Protein AF-A0A2V9MVB1-F1 (afdb_monomer_lite)

pLDDT: mean 84.37, std 17.38, range [35.69, 98.25]

Sequence (123 aa):
MEIWRIISGTLQEAGKMAREAKLFASSAGSAVRAFLRFRANIPPRWIKNARNSRKRIEPEIVAGLRSFRRLQKDRPRARVAIRNAQRELRRVLDRWEMAYEKENFYRGIRVLLELQRDGMSRL

Secondary structure (DSSP, 8-state):
--HHHHHHHHHHHHHHT-STHHHHHHTTT-HHHHHHH--SPPPHHHHHHHHHHHHHHHHHHHHHHHHHHHHHHH-TT-HHHHHHHHHHHHHHHHHHHHHHHHHHHHHHHHHHHHHHHHSS---

Radius of gyration: 20.63 Å; chains: 1; bounding box: 63×21×54 Å

Structure (mmCIF, N/CA/C/O backbone):
data_AF-A0A2V9MVB1-F1
#
_entry.id   AF-A0A2V9MVB1-F1
#
loop_
_atom_site.group_PDB
_atom_site.id
_atom_site.type_symbol
_atom_site.label_atom_id
_atom_site.label_alt_id
_atom_site.label_comp_id
_atom_site.label_asym_id
_atom_site.label_entity_id
_atom_site.label_seq_id
_atom_site.pdbx_PDB_ins_code
_atom_site.Cartn_x
_atom_site.Cartn_y
_atom_site.Cartn_z
_atom_site.occupancy
_atom_site.B_iso_or_equiv
_atom_site.auth_seq_id
_atom_site.auth_comp_id
_atom_site.auth_asym_id
_atom_site.auth_atom_id
_atom_site.pdbx_PDB_model_num
ATOM 1 N N . MET A 1 1 ? 40.542 6.308 -20.782 1.00 48.44 1 MET A N 1
ATOM 2 C CA . MET A 1 1 ? 39.931 4.987 -20.480 1.00 48.44 1 MET A CA 1
ATOM 3 C C . MET A 1 1 ? 39.216 4.926 -19.119 1.00 48.44 1 MET A C 1
ATOM 5 O O . MET A 1 1 ? 38.840 3.849 -18.677 1.00 48.44 1 MET A O 1
ATOM 9 N N . GLU A 1 2 ? 38.953 6.058 -18.463 1.00 50.72 2 GLU A N 1
ATOM 10 C CA . GLU A 1 2 ? 38.461 6.086 -17.073 1.00 50.72 2 GLU A CA 1
ATOM 11 C C . GLU A 1 2 ? 36.931 6.236 -16.974 1.00 50.72 2 GLU A C 1
ATOM 13 O O . GLU A 1 2 ? 36.285 5.643 -16.113 1.00 50.72 2 GLU A O 1
ATOM 18 N N . ILE A 1 3 ? 36.328 6.912 -17.958 1.00 49.97 3 ILE A N 1
ATOM 19 C CA . ILE A 1 3 ? 34.877 7.141 -18.064 1.00 49.97 3 ILE A CA 1
ATOM 20 C C . ILE A 1 3 ? 34.111 5.822 -18.247 1.00 49.97 3 ILE A C 1
ATOM 22 O O . ILE A 1 3 ? 33.107 5.584 -17.580 1.00 49.97 3 ILE A O 1
ATOM 26 N N . TRP A 1 4 ? 34.623 4.912 -19.081 1.00 35.69 4 TRP A N 1
ATOM 27 C CA . TRP A 1 4 ? 34.015 3.592 -19.283 1.00 35.69 4 TRP A CA 1
ATOM 28 C C . TRP A 1 4 ? 34.034 2.732 -18.016 1.00 35.69 4 TRP A C 1
ATOM 30 O O . TRP A 1 4 ? 33.108 1.955 -17.794 1.00 35.69 4 TRP A O 1
ATOM 40 N N . ARG A 1 5 ? 35.026 2.925 -17.137 1.00 46.91 5 ARG A N 1
ATOM 41 C CA . ARG A 1 5 ? 35.149 2.199 -15.869 1.00 46.91 5 ARG A CA 1
ATOM 42 C C . ARG A 1 5 ? 34.122 2.691 -14.838 1.00 46.91 5 ARG A C 1
ATOM 44 O O . ARG A 1 5 ? 33.466 1.868 -14.205 1.00 46.91 5 ARG A O 1
ATOM 51 N N . ILE A 1 6 ? 33.881 4.003 -14.768 1.00 51.72 6 ILE A N 1
ATOM 52 C CA . ILE A 1 6 ? 32.836 4.625 -13.925 1.00 51.72 6 ILE A CA 1
ATOM 53 C C . ILE A 1 6 ? 31.425 4.225 -14.394 1.00 51.72 6 ILE A C 1
ATOM 55 O O . ILE A 1 6 ? 30.573 3.850 -13.582 1.00 51.72 6 ILE A O 1
ATOM 59 N N . ILE A 1 7 ? 31.188 4.233 -15.710 1.00 50.62 7 ILE A N 1
ATOM 60 C CA . ILE A 1 7 ? 29.914 3.793 -16.301 1.00 50.62 7 ILE A CA 1
ATOM 61 C C . ILE A 1 7 ? 29.701 2.291 -16.052 1.00 50.62 7 ILE A C 1
ATOM 63 O O . ILE A 1 7 ? 28.619 1.869 -15.657 1.00 50.62 7 ILE A O 1
ATOM 67 N N . SER A 1 8 ? 30.736 1.462 -16.197 1.00 48.78 8 SER A N 1
ATOM 68 C CA . SER A 1 8 ? 30.620 0.023 -15.922 1.00 48.78 8 SER A CA 1
ATOM 69 C C . SER A 1 8 ? 30.408 -0.304 -14.434 1.00 48.78 8 SER A C 1
ATOM 71 O O . SER A 1 8 ? 29.646 -1.217 -14.115 1.00 48.78 8 SER A O 1
ATOM 73 N N . GLY A 1 9 ? 31.002 0.473 -13.517 1.00 46.31 9 GLY A N 1
ATOM 74 C CA . GLY A 1 9 ? 30.810 0.322 -12.071 1.00 46.31 9 GLY A CA 1
ATOM 75 C C . GLY A 1 9 ? 29.388 0.666 -11.621 1.00 46.31 9 GLY A C 1
ATOM 76 O O . GLY A 1 9 ? 28.768 -0.097 -10.882 1.00 46.31 9 GLY A O 1
AT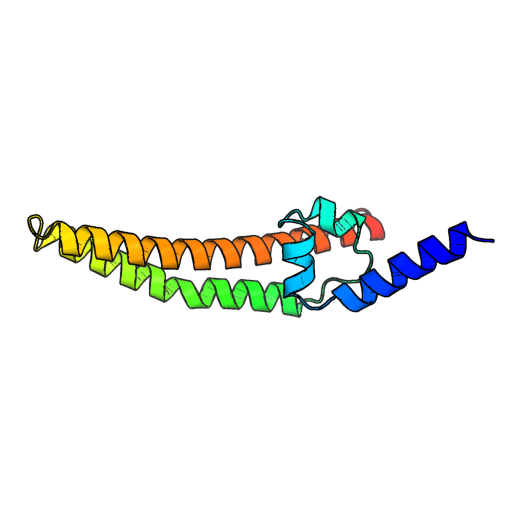OM 77 N N . THR A 1 10 ? 28.819 1.751 -12.153 1.00 51.28 10 THR A N 1
ATOM 78 C CA . THR A 1 10 ? 27.415 2.133 -11.903 1.00 51.28 10 THR A CA 1
ATOM 79 C C . THR A 1 10 ? 26.419 1.118 -12.478 1.00 51.28 10 THR A C 1
ATOM 81 O O . THR A 1 10 ? 25.402 0.817 -11.848 1.00 51.28 10 THR A O 1
ATOM 84 N N . LEU A 1 11 ? 26.725 0.513 -13.631 1.00 46.00 11 LEU A N 1
ATOM 85 C CA . LEU A 1 11 ? 25.908 -0.553 -14.225 1.00 46.00 11 LEU A CA 1
ATOM 86 C C . LEU A 1 11 ? 25.959 -1.868 -13.421 1.00 46.00 11 LEU A C 1
ATOM 88 O O . LEU A 1 11 ? 24.936 -2.549 -13.304 1.00 46.00 11 LEU A O 1
ATOM 92 N N . GLN A 1 12 ? 27.103 -2.216 -12.819 1.00 47.72 12 GLN A N 1
ATOM 93 C CA . GLN A 1 12 ? 27.217 -3.385 -11.933 1.00 47.72 12 GLN A CA 1
ATOM 94 C C . GLN A 1 12 ? 26.479 -3.197 -10.596 1.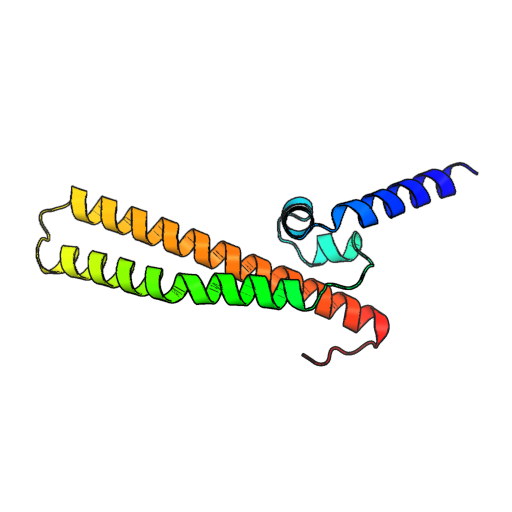00 47.72 12 GLN A C 1
ATOM 96 O O . GLN A 1 12 ? 25.851 -4.141 -10.104 1.00 47.72 12 GLN A O 1
ATOM 101 N N . GLU A 1 13 ? 26.488 -1.993 -10.016 1.00 50.16 13 GLU A N 1
ATOM 102 C CA . GLU A 1 13 ? 25.700 -1.692 -8.812 1.00 50.16 13 GLU A CA 1
ATOM 103 C C . GLU A 1 13 ? 24.191 -1.758 -9.073 1.00 50.16 13 GLU A C 1
ATOM 105 O O . GLU A 1 13 ? 23.455 -2.345 -8.273 1.00 50.16 13 GLU A O 1
ATOM 110 N N . ALA A 1 14 ? 23.728 -1.264 -10.227 1.00 50.97 14 ALA A N 1
ATOM 111 C CA . ALA A 1 14 ? 22.322 -1.333 -10.627 1.00 50.97 14 ALA A CA 1
ATOM 112 C C . ALA A 1 14 ? 21.794 -2.782 -10.701 1.00 50.97 14 ALA A C 1
ATOM 114 O O . ALA A 1 14 ? 20.662 -3.053 -10.289 1.00 50.97 14 ALA A O 1
ATOM 115 N N . GLY A 1 15 ? 22.627 -3.736 -11.141 1.00 50.31 15 GLY A N 1
ATOM 116 C CA . GLY A 1 15 ? 22.304 -5.169 -11.132 1.00 50.31 15 GLY A CA 1
ATOM 117 C C . GLY A 1 15 ? 22.172 -5.761 -9.720 1.00 50.31 15 GLY A C 1
ATOM 118 O O . GLY A 1 15 ? 21.282 -6.574 -9.464 1.00 50.31 15 GLY A O 1
ATOM 119 N N . LYS A 1 16 ? 22.995 -5.305 -8.762 1.00 50.75 16 LYS A N 1
ATOM 120 C CA . LYS A 1 16 ? 22.918 -5.704 -7.340 1.00 50.75 16 LYS A CA 1
ATOM 121 C C . LYS A 1 16 ? 21.745 -5.054 -6.585 1.00 50.75 16 LYS A C 1
ATOM 123 O O . LYS A 1 16 ? 21.273 -5.625 -5.598 1.00 50.75 16 LYS A O 1
ATOM 128 N N . MET A 1 17 ? 21.242 -3.900 -7.033 1.00 49.19 17 MET A N 1
ATOM 129 C CA . MET A 1 17 ? 20.104 -3.181 -6.429 1.00 49.19 17 MET A CA 1
ATOM 130 C C . MET A 1 17 ? 18.735 -3.850 -6.653 1.00 49.19 17 MET A C 1
ATOM 132 O O . MET A 1 17 ? 17.756 -3.470 -6.009 1.00 49.19 17 MET A O 1
ATOM 136 N N . ALA A 1 18 ? 18.652 -4.878 -7.504 1.00 50.25 18 ALA A N 1
ATOM 137 C CA . ALA A 1 18 ? 17.418 -5.550 -7.924 1.00 50.25 18 ALA A CA 1
ATOM 138 C C . ALA A 1 18 ? 16.770 -6.479 -6.869 1.00 50.25 18 ALA A C 1
ATOM 140 O O . ALA A 1 18 ? 16.137 -7.477 -7.214 1.00 50.25 18 ALA A O 1
ATOM 141 N N . ARG A 1 19 ? 16.885 -6.177 -5.570 1.00 56.56 19 ARG A N 1
ATOM 142 C CA . ARG A 1 19 ? 16.001 -6.777 -4.557 1.00 56.56 19 ARG A CA 1
ATOM 143 C C . ARG A 1 19 ? 14.863 -5.799 -4.316 1.00 56.56 19 ARG A C 1
ATOM 145 O O . ARG A 1 19 ? 15.096 -4.777 -3.688 1.00 56.56 19 ARG A O 1
ATOM 152 N N . GLU A 1 20 ? 13.683 -6.124 -4.843 1.00 56.03 20 GLU A N 1
ATOM 153 C CA . GLU A 1 20 ? 12.359 -5.470 -4.745 1.00 56.03 20 GLU A CA 1
ATOM 154 C C . GLU A 1 20 ? 12.281 -4.256 -3.784 1.00 56.03 20 GLU A C 1
ATOM 156 O O . GLU A 1 20 ? 12.032 -3.132 -4.213 1.00 56.03 20 GLU A O 1
ATOM 161 N N . ALA A 1 21 ? 12.600 -4.433 -2.496 1.00 58.81 21 ALA A N 1
ATOM 162 C CA . ALA A 1 21 ? 12.567 -3.366 -1.489 1.00 58.81 21 ALA A CA 1
ATOM 163 C C . ALA A 1 21 ? 13.515 -2.169 -1.743 1.00 58.81 21 ALA A C 1
ATOM 165 O O . ALA A 1 21 ? 13.191 -1.047 -1.355 1.00 58.81 21 ALA A O 1
ATOM 166 N N . LYS A 1 22 ? 14.670 -2.375 -2.387 1.00 76.50 22 LYS A N 1
ATOM 167 C CA . LYS A 1 22 ? 15.674 -1.326 -2.617 1.00 76.50 22 LYS A CA 1
ATOM 168 C C . LYS A 1 22 ? 15.320 -0.415 -3.787 1.00 76.50 22 LYS A C 1
ATOM 170 O O . LYS A 1 22 ? 15.580 0.780 -3.696 1.00 76.50 22 LYS A O 1
ATOM 175 N N . LEU A 1 23 ? 14.703 -0.931 -4.854 1.00 85.12 23 LEU A N 1
ATOM 176 C CA . LEU A 1 23 ? 14.412 -0.115 -6.039 1.00 85.12 23 LEU A CA 1
ATOM 177 C C . LEU A 1 23 ? 13.377 0.975 -5.723 1.00 85.12 23 LEU A C 1
ATOM 179 O O . LEU A 1 23 ? 13.645 2.151 -5.964 1.00 85.12 23 LEU A O 1
ATOM 183 N N . PHE A 1 24 ? 12.255 0.595 -5.101 1.00 88.38 24 PHE A N 1
ATOM 184 C CA . PHE A 1 24 ? 11.214 1.533 -4.663 1.00 88.38 24 PHE A CA 1
ATOM 185 C C . PHE A 1 24 ? 11.772 2.621 -3.735 1.00 88.38 24 PHE A C 1
ATOM 187 O O . PHE A 1 24 ? 11.606 3.810 -4.003 1.00 88.38 24 PHE A O 1
ATOM 194 N N . ALA A 1 25 ? 12.503 2.220 -2.688 1.00 87.50 25 ALA A N 1
ATOM 195 C CA . ALA A 1 25 ? 13.078 3.153 -1.721 1.00 87.50 25 ALA A CA 1
ATOM 196 C C . ALA A 1 25 ? 14.136 4.077 -2.352 1.00 87.50 25 ALA A C 1
ATOM 198 O O . ALA A 1 25 ? 14.087 5.289 -2.165 1.00 87.50 25 ALA A O 1
ATOM 199 N N . SER A 1 26 ? 15.051 3.532 -3.162 1.00 86.25 26 SER A N 1
ATOM 200 C CA . SER A 1 26 ? 16.135 4.300 -3.805 1.00 86.25 26 SER A CA 1
ATOM 201 C C . SER A 1 26 ? 15.650 5.350 -4.807 1.00 86.25 26 SER A C 1
ATOM 203 O O . SER A 1 26 ? 16.374 6.293 -5.127 1.00 86.25 26 SER A O 1
ATOM 205 N N . SER A 1 27 ? 14.427 5.179 -5.311 1.00 88.31 27 SER A N 1
ATOM 206 C CA . SER A 1 27 ? 13.789 6.089 -6.261 1.00 88.31 27 SER A CA 1
ATOM 207 C C . SER A 1 27 ? 12.725 6.966 -5.601 1.00 88.31 27 SER A C 1
ATOM 209 O O . SER A 1 27 ? 12.034 7.703 -6.303 1.00 88.31 27 SER A O 1
ATOM 211 N N . ALA A 1 28 ? 12.595 6.900 -4.269 1.00 87.69 28 ALA A N 1
ATOM 212 C CA . ALA A 1 28 ? 11.571 7.595 -3.492 1.00 87.69 28 ALA A CA 1
ATOM 213 C C . ALA A 1 28 ? 10.156 7.384 -4.069 1.00 87.69 28 ALA A C 1
ATOM 215 O O . ALA A 1 28 ? 9.390 8.331 -4.213 1.00 87.69 28 ALA A O 1
ATOM 216 N N . GLY A 1 29 ? 9.853 6.157 -4.511 1.00 89.25 29 GLY A N 1
ATOM 217 C CA . GLY A 1 29 ? 8.568 5.811 -5.129 1.00 89.25 29 GLY A CA 1
ATOM 218 C C . GLY A 1 29 ? 8.317 6.404 -6.524 1.00 89.25 29 GLY A C 1
ATOM 219 O O . GLY A 1 29 ? 7.268 6.155 -7.110 1.00 89.25 29 GLY A O 1
ATOM 220 N N . SER A 1 30 ? 9.262 7.146 -7.112 1.00 90.50 30 SER A N 1
ATOM 221 C CA . SER A 1 30 ? 9.099 7.733 -8.447 1.00 90.50 30 SER A CA 1
ATOM 222 C C . SER A 1 30 ? 9.478 6.745 -9.550 1.00 90.50 30 SER A C 1
ATOM 224 O O . SER A 1 30 ? 10.654 6.420 -9.737 1.00 90.50 30 SER A O 1
ATOM 226 N N . ALA A 1 31 ? 8.484 6.316 -10.332 1.00 90.88 31 ALA A N 1
ATOM 227 C CA . ALA A 1 31 ? 8.691 5.426 -11.476 1.00 90.88 31 ALA A CA 1
ATOM 228 C C . ALA A 1 31 ? 9.629 6.034 -12.534 1.00 90.88 31 ALA A C 1
ATOM 230 O O . ALA A 1 31 ? 10.459 5.323 -13.091 1.00 90.88 31 ALA A O 1
ATOM 231 N N . VAL A 1 32 ? 9.561 7.351 -12.763 1.00 88.94 32 VAL A N 1
ATOM 232 C CA . VAL A 1 32 ? 10.438 8.057 -13.713 1.00 88.94 32 VAL A CA 1
ATOM 233 C C . VAL A 1 32 ? 11.891 8.034 -13.239 1.00 88.94 32 VAL A C 1
ATOM 235 O O . VAL A 1 32 ? 12.785 7.677 -14.003 1.00 88.94 32 VAL A O 1
ATOM 238 N N . ARG A 1 33 ? 12.147 8.350 -11.960 1.00 89.06 33 ARG A N 1
ATOM 239 C CA . ARG A 1 33 ? 13.509 8.286 -11.394 1.00 89.06 33 ARG A CA 1
ATOM 240 C C . ARG A 1 33 ? 14.074 6.872 -11.453 1.00 89.06 33 ARG A C 1
ATOM 242 O O . ARG A 1 33 ? 15.253 6.702 -11.756 1.00 89.06 33 ARG A O 1
ATOM 249 N N . ALA A 1 34 ? 13.233 5.877 -11.181 1.00 89.25 34 ALA A N 1
ATOM 250 C CA . ALA A 1 34 ? 13.617 4.482 -11.288 1.00 89.25 34 ALA A CA 1
ATOM 251 C C . ALA A 1 34 ? 13.936 4.100 -12.734 1.00 89.25 34 ALA A C 1
ATOM 253 O O . ALA A 1 34 ? 14.994 3.538 -12.968 1.00 89.25 34 ALA A O 1
ATOM 254 N N . PHE A 1 35 ? 13.089 4.458 -13.699 1.00 88.69 35 PHE A N 1
ATOM 255 C CA . PHE A 1 35 ? 13.305 4.199 -15.124 1.00 88.69 35 PHE A CA 1
ATOM 256 C C . PHE A 1 35 ? 14.628 4.785 -15.639 1.00 88.69 35 PHE A C 1
ATOM 258 O O . PHE A 1 35 ? 15.387 4.098 -16.316 1.00 88.69 35 PHE A O 1
ATOM 265 N N . LEU A 1 36 ? 14.968 6.018 -15.250 1.00 87.06 36 LEU A N 1
ATOM 266 C CA . LEU A 1 36 ? 16.238 6.639 -15.647 1.00 87.06 36 LEU A CA 1
ATOM 267 C C . LEU A 1 36 ? 17.471 5.872 -15.132 1.00 87.06 36 LEU A C 1
ATOM 269 O O . LEU A 1 36 ? 18.528 5.916 -15.761 1.00 87.06 36 LEU A O 1
ATOM 273 N N . ARG A 1 37 ? 17.346 5.170 -13.998 1.00 82.00 37 ARG A N 1
ATOM 274 C CA . ARG A 1 37 ? 18.440 4.442 -13.328 1.00 82.00 37 ARG A CA 1
ATOM 275 C C . ARG A 1 37 ? 18.417 2.931 -13.573 1.00 82.00 37 ARG A C 1
ATOM 277 O O . ARG A 1 37 ? 19.439 2.270 -13.415 1.00 82.00 37 ARG A O 1
ATOM 284 N N . PHE A 1 38 ? 17.269 2.371 -13.938 1.00 79.00 38 PHE A N 1
ATOM 285 C CA . PHE A 1 38 ? 17.025 0.939 -14.042 1.00 79.00 38 PHE A CA 1
ATOM 286 C C . PHE A 1 38 ? 16.671 0.569 -15.479 1.00 79.00 38 PHE A C 1
ATOM 288 O O . PHE A 1 38 ? 15.641 0.981 -16.000 1.00 79.00 38 PHE A O 1
ATOM 295 N N . ARG A 1 39 ? 17.518 -0.254 -16.105 1.00 72.00 39 ARG A N 1
ATOM 296 C CA . ARG A 1 39 ? 17.346 -0.689 -17.504 1.00 72.00 39 ARG A CA 1
ATOM 297 C C . ARG A 1 39 ? 17.000 -2.166 -17.673 1.00 72.00 39 ARG A C 1
ATOM 299 O O . ARG A 1 39 ? 16.831 -2.638 -18.794 1.00 72.00 39 ARG A O 1
ATOM 306 N N . ALA A 1 40 ? 16.913 -2.908 -16.572 1.00 76.81 40 ALA A N 1
ATOM 307 C CA . ALA A 1 40 ? 16.539 -4.315 -16.607 1.00 76.81 40 ALA A CA 1
ATOM 308 C C . ALA A 1 40 ? 15.013 -4.488 -16.684 1.00 76.81 40 ALA A C 1
ATOM 310 O O . ALA A 1 40 ? 14.244 -3.543 -16.530 1.00 76.81 40 ALA A O 1
ATOM 311 N N . ASN A 1 41 ? 14.555 -5.716 -16.929 1.00 79.56 41 ASN A N 1
ATOM 312 C CA . ASN A 1 41 ? 13.130 -6.030 -16.893 1.00 79.56 41 ASN A CA 1
ATOM 313 C C . ASN A 1 41 ? 12.585 -6.007 -15.463 1.00 79.56 41 ASN A C 1
ATOM 315 O O . ASN A 1 41 ? 13.195 -6.572 -14.556 1.00 79.56 41 ASN A O 1
ATOM 319 N N . ILE A 1 42 ? 11.397 -5.423 -15.281 1.00 83.88 42 ILE A N 1
ATOM 320 C CA . ILE A 1 42 ? 10.622 -5.566 -14.045 1.00 83.88 42 ILE A CA 1
ATOM 321 C C . ILE A 1 42 ? 10.000 -6.968 -14.020 1.00 83.88 42 ILE A C 1
ATOM 323 O O . ILE A 1 42 ? 9.187 -7.287 -14.893 1.00 83.88 42 ILE A O 1
ATOM 327 N N . PRO A 1 43 ? 10.330 -7.821 -13.034 1.00 86.12 43 PRO A N 1
ATOM 328 C CA . PRO A 1 43 ? 9.738 -9.148 -12.938 1.00 86.12 43 PRO A CA 1
ATOM 329 C C . PRO A 1 43 ? 8.213 -9.066 -12.728 1.00 86.12 43 PRO A C 1
ATOM 331 O O . PRO A 1 43 ? 7.773 -8.399 -11.787 1.00 86.12 43 PRO A O 1
ATOM 334 N N . PRO A 1 44 ? 7.384 -9.806 -13.495 1.00 86.06 44 PRO A N 1
ATOM 335 C CA . PRO A 1 44 ? 5.926 -9.817 -13.314 1.00 86.06 44 PRO A CA 1
ATOM 336 C C . PRO A 1 44 ? 5.490 -10.176 -11.886 1.00 86.06 44 PRO A C 1
ATOM 338 O O . PRO A 1 44 ? 4.482 -9.676 -11.382 1.00 86.06 44 PRO A O 1
ATOM 341 N N . ARG A 1 45 ? 6.291 -11.006 -11.205 1.00 89.31 45 ARG A N 1
ATOM 342 C CA . ARG A 1 45 ? 6.080 -11.381 -9.803 1.00 89.31 45 ARG A CA 1
ATOM 343 C C . ARG A 1 45 ? 6.080 -10.188 -8.843 1.00 89.31 45 ARG A C 1
ATOM 345 O O . ARG A 1 45 ? 5.341 -10.247 -7.876 1.00 89.31 45 ARG A O 1
ATOM 352 N N . TRP A 1 46 ? 6.827 -9.112 -9.101 1.00 90.38 46 TRP A N 1
ATOM 353 C CA . TRP A 1 46 ? 6.859 -7.943 -8.205 1.00 90.38 46 TRP A CA 1
ATOM 354 C C . TRP A 1 46 ? 5.529 -7.192 -8.215 1.00 90.38 46 TRP A C 1
ATOM 356 O O . TRP A 1 46 ? 4.967 -6.884 -7.166 1.00 90.38 46 TRP A O 1
ATOM 366 N N . ILE A 1 47 ? 4.957 -6.994 -9.406 1.00 91.69 47 ILE A N 1
ATOM 367 C CA . ILE A 1 47 ? 3.620 -6.406 -9.560 1.00 91.69 47 ILE A CA 1
ATOM 368 C C . ILE A 1 47 ? 2.578 -7.312 -8.891 1.00 91.69 47 ILE A C 1
ATOM 370 O O . ILE A 1 47 ? 1.729 -6.834 -8.137 1.00 91.69 47 ILE A O 1
ATOM 374 N N . LYS A 1 48 ? 2.664 -8.632 -9.118 1.00 93.81 48 LYS A N 1
ATOM 375 C CA . LYS A 1 48 ? 1.751 -9.610 -8.506 1.00 93.81 48 LYS A CA 1
ATOM 376 C C . LYS A 1 48 ? 1.854 -9.608 -6.977 1.00 93.81 48 LYS A C 1
ATOM 378 O O . LYS A 1 48 ? 0.826 -9.611 -6.310 1.00 93.81 48 LYS A O 1
ATOM 383 N N . ASN A 1 49 ? 3.061 -9.551 -6.421 1.00 92.56 49 ASN A N 1
ATOM 384 C CA . ASN A 1 49 ? 3.301 -9.519 -4.980 1.00 92.56 49 ASN A CA 1
ATOM 385 C C . ASN A 1 49 ? 2.767 -8.233 -4.344 1.00 92.56 49 ASN A C 1
ATOM 387 O O . ASN A 1 49 ? 2.066 -8.308 -3.336 1.00 92.56 49 ASN A O 1
ATOM 391 N N . ALA A 1 50 ? 3.034 -7.070 -4.947 1.00 92.56 50 ALA A N 1
ATOM 392 C CA . ALA A 1 50 ? 2.507 -5.792 -4.475 1.00 92.56 50 ALA A CA 1
ATOM 393 C C . ALA A 1 50 ? 0.968 -5.779 -4.493 1.00 92.56 50 ALA A C 1
ATOM 395 O O . ALA A 1 50 ? 0.339 -5.459 -3.481 1.00 92.56 50 ALA A O 1
ATOM 396 N N . ARG A 1 51 ? 0.358 -6.253 -5.590 1.00 95.88 51 ARG A N 1
ATOM 397 C CA . ARG A 1 51 ? -1.098 -6.422 -5.703 1.00 95.88 51 ARG A CA 1
ATOM 398 C C . ARG A 1 51 ? -1.650 -7.364 -4.633 1.00 95.88 51 ARG A C 1
ATOM 400 O O . ARG A 1 51 ? -2.629 -7.028 -3.973 1.00 95.88 51 ARG A O 1
ATOM 407 N N . ASN A 1 52 ? -1.033 -8.529 -4.446 1.00 96.38 52 ASN A N 1
ATOM 408 C CA . ASN A 1 52 ? -1.458 -9.504 -3.440 1.00 96.38 52 ASN A CA 1
ATOM 409 C C . ASN A 1 52 ? -1.353 -8.927 -2.025 1.00 96.38 52 ASN A C 1
ATOM 411 O O . ASN A 1 52 ? -2.269 -9.104 -1.226 1.00 96.38 52 ASN A O 1
ATOM 415 N N . SER A 1 53 ? -0.277 -8.194 -1.724 1.00 94.00 53 SER A N 1
ATOM 416 C CA . SER A 1 53 ? -0.113 -7.503 -0.444 1.00 94.00 53 SER A CA 1
ATOM 417 C C . SER A 1 53 ? -1.224 -6.481 -0.220 1.00 94.00 53 SER A C 1
ATOM 419 O O . SER A 1 53 ? -1.828 -6.476 0.848 1.00 94.00 53 SER A O 1
ATOM 421 N N . ARG A 1 54 ? -1.538 -5.657 -1.229 1.00 96.19 54 ARG A N 1
ATOM 422 C CA . ARG A 1 54 ? -2.641 -4.690 -1.165 1.00 96.19 54 ARG A CA 1
ATOM 423 C C . ARG A 1 54 ? -3.977 -5.384 -0.905 1.00 96.19 54 ARG A C 1
ATOM 425 O O . ARG A 1 54 ? -4.694 -5.004 0.014 1.00 96.19 54 ARG A O 1
ATOM 432 N N . LYS A 1 55 ? -4.284 -6.436 -1.671 1.00 97.56 55 LYS A N 1
ATOM 433 C CA . LYS A 1 55 ? -5.525 -7.213 -1.532 1.00 97.56 55 LYS A CA 1
ATOM 434 C C . LYS A 1 55 ? -5.662 -7.892 -0.174 1.00 97.56 55 LYS A C 1
ATOM 436 O O . LYS A 1 55 ? -6.753 -7.906 0.382 1.00 97.56 55 LYS A O 1
ATOM 441 N N . ARG A 1 56 ? -4.564 -8.387 0.398 1.00 97.38 56 ARG A N 1
ATOM 442 C CA . ARG A 1 56 ? -4.564 -9.013 1.728 1.00 97.38 56 ARG A CA 1
ATOM 443 C C . ARG A 1 56 ? -4.936 -8.040 2.853 1.00 97.38 56 ARG A C 1
ATOM 445 O O . ARG A 1 56 ? -5.467 -8.487 3.859 1.00 97.38 56 ARG A O 1
ATOM 452 N N . ILE A 1 57 ? -4.678 -6.741 2.685 1.00 97.62 57 ILE A N 1
ATOM 453 C CA . ILE A 1 57 ? -4.963 -5.712 3.700 1.00 97.62 57 ILE A CA 1
ATOM 454 C C . ILE A 1 57 ? -6.433 -5.249 3.647 1.00 97.62 57 ILE A C 1
ATOM 456 O O . ILE A 1 57 ? -6.956 -4.748 4.639 1.00 97.62 57 ILE A O 1
ATOM 460 N N . GLU A 1 58 ? -7.140 -5.437 2.525 1.00 96.75 58 GLU A N 1
ATOM 461 C CA . GLU A 1 58 ? -8.531 -4.969 2.361 1.00 96.75 58 GLU A CA 1
ATOM 462 C C . GLU A 1 58 ? -9.484 -5.456 3.478 1.00 96.75 58 GLU A C 1
ATOM 464 O O . GLU A 1 58 ? -10.210 -4.622 4.029 1.00 96.75 58 GLU A O 1
ATOM 469 N N . PRO A 1 59 ? -9.460 -6.734 3.912 1.00 98.06 59 PRO A N 1
ATOM 470 C CA . PRO A 1 59 ? -10.275 -7.189 5.042 1.00 98.06 59 PRO A CA 1
ATOM 471 C C . PRO A 1 59 ? -9.948 -6.485 6.368 1.00 98.06 59 PRO A C 1
ATOM 473 O O . PRO A 1 59 ? -10.856 -6.216 7.157 1.00 98.06 59 PRO A O 1
ATOM 476 N N . GLU A 1 60 ? -8.678 -6.142 6.612 1.00 97.75 60 GLU A N 1
ATOM 477 C CA . GLU A 1 60 ? -8.258 -5.414 7.817 1.00 97.75 60 GLU A CA 1
ATOM 478 C C . GLU A 1 60 ? -8.839 -3.990 7.834 1.00 97.75 60 GLU A C 1
ATOM 480 O O . GLU A 1 60 ? -9.281 -3.518 8.883 1.00 97.75 60 GLU A O 1
ATOM 485 N N . ILE A 1 61 ? -8.908 -3.322 6.673 1.00 97.94 61 ILE A N 1
ATOM 486 C CA . ILE A 1 61 ? -9.543 -1.998 6.540 1.00 97.94 61 ILE A CA 1
ATOM 487 C C . ILE A 1 61 ? -11.024 -2.096 6.895 1.00 97.94 61 ILE A C 1
ATOM 489 O O . ILE A 1 61 ? -11.527 -1.296 7.687 1.00 97.94 61 ILE A O 1
ATOM 493 N N . VAL A 1 62 ? -11.724 -3.088 6.334 1.00 98.25 62 VAL A N 1
ATOM 494 C CA . VAL A 1 62 ? -13.156 -3.299 6.589 1.00 98.25 62 VAL A CA 1
ATOM 495 C C . VAL A 1 62 ? -13.406 -3.550 8.077 1.00 98.25 62 VAL A C 1
ATOM 497 O O . VAL A 1 62 ? -14.310 -2.944 8.659 1.00 98.25 62 VAL A O 1
ATOM 500 N N . ALA A 1 63 ? -12.594 -4.398 8.712 1.00 97.75 63 ALA A N 1
ATOM 501 C CA . ALA A 1 63 ? -12.694 -4.682 10.140 1.00 97.75 63 ALA A CA 1
ATOM 502 C C . ALA A 1 63 ? -12.433 -3.431 10.999 1.00 97.75 63 ALA A C 1
ATOM 504 O O . ALA A 1 63 ? -13.235 -3.112 11.884 1.00 97.75 63 ALA A O 1
ATOM 505 N N . GLY A 1 64 ? -11.362 -2.687 10.705 1.00 97.50 64 GLY A N 1
ATOM 506 C CA . GLY A 1 64 ? -11.008 -1.453 11.409 1.00 97.50 64 GLY A CA 1
ATOM 507 C C . GLY A 1 64 ? -12.088 -0.378 11.286 1.00 97.50 64 GLY A C 1
ATOM 508 O O . GLY A 1 64 ? -12.508 0.201 12.290 1.00 97.50 64 GLY A O 1
ATOM 509 N N . LEU A 1 65 ? -12.613 -0.164 10.076 1.00 97.88 65 LEU A N 1
ATOM 510 C CA . LEU A 1 65 ? -13.672 0.811 9.817 1.00 97.88 65 LEU A CA 1
ATOM 511 C C . LEU A 1 65 ? -14.974 0.434 10.527 1.00 97.88 65 LEU A C 1
ATOM 513 O O . LEU A 1 65 ? -15.612 1.292 11.139 1.00 97.88 65 LEU A O 1
ATOM 517 N N . ARG A 1 66 ? -15.359 -0.848 10.487 1.00 97.88 66 ARG A N 1
ATOM 518 C CA . ARG A 1 66 ? -16.552 -1.348 11.185 1.00 97.88 66 ARG A CA 1
ATOM 519 C C . ARG A 1 66 ? -16.434 -1.148 12.696 1.00 97.88 66 ARG A C 1
ATOM 521 O O . ARG A 1 66 ? -17.389 -0.681 13.313 1.00 97.88 66 ARG A O 1
ATOM 528 N N . SER A 1 67 ? -15.278 -1.465 13.280 1.00 95.12 67 SER A N 1
ATOM 529 C CA . SER A 1 67 ? -15.009 -1.266 14.711 1.00 95.12 67 SER A CA 1
ATOM 530 C C . SER A 1 67 ? -15.091 0.213 15.102 1.00 95.12 67 SER A C 1
ATOM 532 O O . SER A 1 67 ? -15.815 0.577 16.031 1.00 95.12 67 SER A O 1
ATOM 534 N N . PHE A 1 68 ? -14.435 1.084 14.332 1.00 97.19 68 PHE A N 1
ATOM 535 C CA . PHE A 1 68 ? -14.465 2.529 14.547 1.00 97.19 68 PHE A CA 1
ATOM 536 C C . PHE A 1 68 ? -15.890 3.100 14.479 1.00 97.19 68 PHE A C 1
ATOM 538 O O . PHE A 1 68 ? -16.319 3.802 15.396 1.00 97.19 68 PHE A O 1
ATOM 545 N N . ARG A 1 69 ? -16.658 2.743 13.439 1.00 97.50 69 ARG A N 1
ATOM 546 C CA . ARG A 1 69 ? -18.060 3.165 13.274 1.00 97.50 69 ARG A CA 1
ATOM 547 C C . ARG A 1 69 ? -18.946 2.683 14.422 1.00 97.50 69 ARG A C 1
ATOM 549 O O . ARG A 1 69 ? -19.773 3.450 14.908 1.00 97.50 69 ARG A O 1
ATOM 556 N N . ARG A 1 70 ? -18.760 1.439 14.876 1.00 96.75 70 ARG A N 1
ATOM 557 C CA . ARG A 1 70 ? -19.496 0.879 16.018 1.00 96.75 70 ARG A CA 1
ATOM 558 C C . ARG A 1 70 ? -19.216 1.663 17.299 1.00 96.75 70 ARG A C 1
ATOM 560 O O . ARG A 1 70 ? -20.151 2.048 17.986 1.00 96.75 70 ARG A O 1
ATOM 567 N N . LEU A 1 71 ? -17.950 1.968 17.590 1.00 96.38 71 LEU A N 1
ATOM 568 C CA . LEU A 1 71 ? -17.578 2.760 18.769 1.00 96.38 71 LEU A CA 1
ATOM 569 C C . LEU A 1 71 ? -18.172 4.171 18.740 1.00 96.38 71 LEU A C 1
ATOM 571 O O . LEU A 1 71 ? -18.655 4.643 19.768 1.00 96.38 71 LEU A O 1
ATOM 575 N N . GLN A 1 72 ? -18.172 4.825 17.575 1.00 95.81 72 GLN A N 1
ATOM 576 C CA . GLN A 1 72 ? -18.806 6.135 17.418 1.00 95.81 72 GLN A CA 1
ATOM 577 C C . GLN A 1 72 ? -20.315 6.091 17.681 1.00 95.81 72 GLN A C 1
ATOM 579 O O . GLN A 1 72 ? -20.837 6.996 18.326 1.00 95.81 72 GLN A O 1
ATOM 584 N N . LYS A 1 73 ? -21.000 5.047 17.195 1.00 96.31 73 LYS A N 1
ATOM 585 C CA . LYS A 1 73 ? -22.449 4.881 17.350 1.00 96.31 73 LYS A CA 1
ATOM 586 C C . LYS A 1 73 ? -22.838 4.510 18.782 1.00 96.31 73 LYS A C 1
ATOM 588 O O . LYS A 1 73 ? -23.684 5.166 19.377 1.00 96.31 73 LYS A O 1
ATOM 593 N N . ASP A 1 74 ? -22.218 3.470 19.327 1.00 97.44 74 ASP A N 1
ATOM 594 C CA . ASP A 1 74 ? -22.689 2.820 20.553 1.00 97.44 74 ASP A CA 1
ATOM 595 C C . ASP A 1 74 ? -22.123 3.487 21.815 1.00 97.44 74 ASP A C 1
ATOM 597 O O . ASP A 1 74 ? -22.706 3.394 22.894 1.00 97.44 74 ASP A O 1
ATOM 601 N N . ARG A 1 75 ? -20.953 4.138 21.713 1.00 94.69 75 ARG A N 1
ATOM 602 C CA . ARG A 1 75 ? -20.234 4.720 22.860 1.00 94.69 75 ARG A CA 1
ATOM 603 C C . ARG A 1 75 ? -19.620 6.087 22.530 1.00 94.69 75 ARG A C 1
ATOM 605 O O . ARG A 1 75 ? -18.410 6.265 22.682 1.00 94.69 75 ARG A O 1
ATOM 612 N N . PRO A 1 76 ? -20.423 7.106 22.176 1.00 93.06 76 PRO A N 1
ATOM 613 C CA . PRO A 1 76 ? -19.915 8.414 21.742 1.00 93.06 76 PRO A CA 1
ATOM 614 C C . PRO A 1 76 ? -19.072 9.146 22.804 1.00 93.06 76 PRO A C 1
ATOM 616 O O . PRO A 1 76 ? -18.209 9.959 22.473 1.00 93.06 76 PRO A O 1
ATOM 619 N N . ARG A 1 77 ? -19.274 8.846 24.096 1.00 96.31 77 ARG A N 1
ATOM 620 C CA . ARG A 1 77 ? -18.485 9.421 25.202 1.00 96.31 77 ARG A CA 1
ATOM 621 C C . ARG A 1 77 ? -17.129 8.733 25.412 1.00 96.31 77 ARG A C 1
ATOM 623 O O . ARG A 1 77 ? -16.272 9.297 26.087 1.00 96.31 77 ARG A O 1
ATOM 630 N N . ALA A 1 78 ? -16.884 7.567 24.806 1.00 96.56 78 ALA A N 1
ATOM 631 C CA . ALA A 1 78 ? -15.629 6.820 24.924 1.00 96.56 78 ALA A CA 1
ATOM 632 C C . ALA A 1 78 ? -14.515 7.412 24.033 1.00 96.56 78 ALA A C 1
ATOM 634 O O . ALA A 1 78 ? -13.933 6.735 23.184 1.00 96.56 78 ALA A O 1
ATOM 635 N N . ARG A 1 79 ? -14.205 8.701 24.229 1.00 96.00 79 ARG A N 1
ATOM 636 C CA . ARG A 1 79 ? -13.318 9.501 23.364 1.00 96.00 79 ARG A CA 1
ATOM 637 C C . ARG A 1 79 ? -11.935 8.877 23.163 1.00 96.00 79 ARG A C 1
ATOM 639 O O . ARG A 1 79 ? -11.412 8.902 22.052 1.00 96.00 79 ARG A O 1
ATOM 646 N N . VAL A 1 80 ? -11.355 8.300 24.217 1.00 97.31 80 VAL A N 1
ATOM 647 C CA . VAL A 1 80 ? -10.039 7.640 24.150 1.00 97.31 80 VAL A CA 1
ATOM 648 C C . VAL A 1 80 ? -10.097 6.391 23.266 1.00 97.31 80 VAL A C 1
ATOM 650 O O . VAL A 1 80 ? -9.260 6.232 22.381 1.00 97.31 80 VAL A O 1
ATOM 653 N N . ALA A 1 81 ? -11.119 5.547 23.433 1.00 97.00 81 ALA A N 1
ATOM 654 C CA . ALA A 1 81 ? -11.299 4.346 22.618 1.00 97.00 81 ALA A CA 1
ATOM 655 C C . ALA A 1 81 ? -11.538 4.689 21.138 1.00 97.00 81 ALA A C 1
ATOM 657 O O . ALA A 1 81 ? -10.938 4.072 20.262 1.00 97.00 81 ALA A O 1
ATOM 658 N N . ILE A 1 82 ? -12.348 5.717 20.858 1.00 97.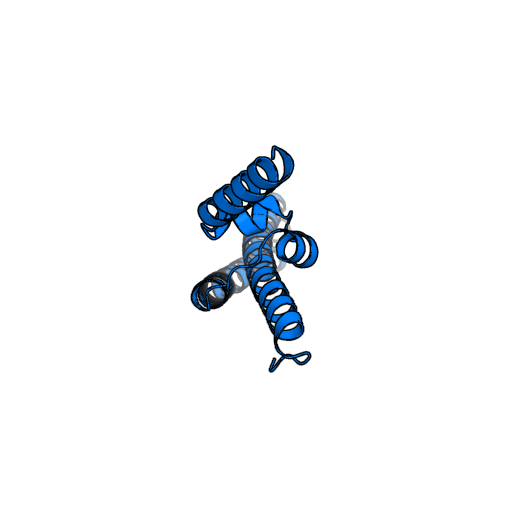50 82 ILE A N 1
ATOM 659 C CA . ILE A 1 82 ? -12.592 6.215 19.495 1.00 97.50 82 ILE A CA 1
ATOM 660 C C . ILE A 1 82 ? -11.286 6.707 18.858 1.00 97.50 82 ILE A C 1
ATOM 662 O O . ILE A 1 82 ? -10.979 6.340 17.724 1.00 97.50 82 ILE A O 1
ATOM 666 N N . ARG A 1 83 ? -10.483 7.491 19.591 1.00 97.44 83 ARG A N 1
ATOM 667 C CA . ARG A 1 83 ? -9.187 7.994 19.109 1.00 97.44 83 ARG A CA 1
ATOM 668 C C . ARG A 1 83 ? -8.205 6.857 18.818 1.00 97.44 83 ARG A C 1
ATOM 670 O O . ARG A 1 83 ? -7.508 6.899 17.806 1.00 97.44 83 ARG A O 1
ATOM 677 N N . ASN A 1 84 ? -8.164 5.841 19.676 1.00 97.69 84 ASN A N 1
ATOM 678 C CA . ASN A 1 84 ? -7.317 4.669 19.468 1.00 97.69 84 ASN A CA 1
ATOM 679 C C . ASN A 1 84 ? -7.771 3.873 18.237 1.00 97.69 84 ASN A C 1
ATOM 681 O O . ASN A 1 84 ? -6.949 3.577 17.377 1.00 97.69 84 ASN A O 1
ATOM 685 N N . ALA A 1 85 ? -9.073 3.619 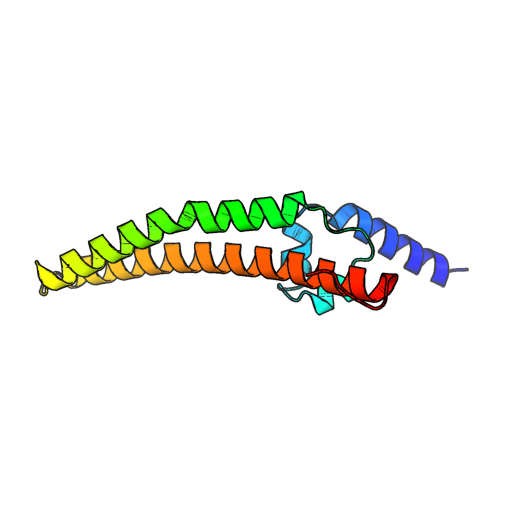18.085 1.00 96.94 85 ALA A N 1
ATOM 686 C CA . ALA A 1 85 ? -9.615 2.935 16.911 1.00 96.94 85 ALA A CA 1
ATOM 687 C C . ALA A 1 85 ? -9.348 3.704 15.604 1.00 96.94 85 ALA A C 1
ATOM 689 O O . ALA A 1 85 ? -8.989 3.097 14.597 1.00 96.94 85 ALA A O 1
ATOM 690 N N . GLN A 1 86 ? -9.452 5.037 15.623 1.00 97.62 86 GLN A N 1
ATOM 691 C CA . GLN A 1 86 ? -9.085 5.881 14.484 1.00 97.62 86 GLN A CA 1
ATOM 692 C C . GLN A 1 86 ? -7.599 5.743 14.130 1.00 97.62 86 GLN A C 1
ATOM 694 O O . GLN A 1 86 ? -7.252 5.643 12.953 1.00 97.62 86 GLN A O 1
ATOM 699 N N . ARG A 1 87 ? -6.717 5.730 15.137 1.00 97.88 87 ARG A N 1
ATOM 700 C CA . ARG A 1 87 ? -5.272 5.559 14.939 1.00 97.88 87 ARG A CA 1
ATOM 701 C C . ARG A 1 87 ? -4.943 4.193 14.341 1.00 97.88 87 ARG A C 1
ATOM 703 O O . ARG A 1 87 ? -4.142 4.131 13.414 1.00 97.88 87 ARG A O 1
ATOM 710 N N . GLU A 1 88 ? -5.566 3.123 14.831 1.00 97.12 88 GLU A N 1
ATOM 711 C CA . GLU A 1 88 ? -5.365 1.787 14.259 1.00 97.12 88 GLU A CA 1
ATOM 712 C C . GLU A 1 88 ? -5.869 1.709 12.817 1.00 97.12 88 GLU A C 1
ATOM 714 O O . GLU A 1 88 ? -5.146 1.233 11.943 1.00 97.12 88 GLU A O 1
ATOM 719 N N . LEU A 1 89 ? -7.057 2.256 12.531 1.00 97.88 89 LEU A N 1
ATOM 720 C CA . LEU A 1 89 ? -7.566 2.336 11.162 1.00 97.88 89 LEU A CA 1
ATOM 721 C C . LEU A 1 89 ? -6.593 3.092 10.247 1.00 97.88 89 LEU A C 1
ATOM 723 O O . LEU A 1 89 ? -6.310 2.626 9.144 1.00 97.88 89 LEU A O 1
ATOM 727 N N . ARG A 1 90 ? -6.032 4.217 10.710 1.00 98.19 90 ARG A N 1
ATOM 728 C CA . ARG A 1 90 ? -5.046 4.984 9.939 1.00 98.19 90 ARG A CA 1
ATOM 729 C C . ARG A 1 90 ? -3.808 4.153 9.606 1.00 98.19 90 ARG A C 1
ATOM 731 O O . ARG A 1 90 ? -3.419 4.114 8.449 1.00 98.19 90 ARG A O 1
ATOM 738 N N . ARG A 1 91 ? -3.256 3.410 10.568 1.00 98.00 91 ARG A N 1
ATOM 739 C CA . ARG A 1 91 ? -2.095 2.530 10.329 1.00 98.00 91 ARG A CA 1
ATOM 740 C C . ARG A 1 91 ? -2.374 1.440 9.296 1.00 98.00 91 ARG A C 1
ATOM 742 O O . ARG A 1 91 ? -1.483 1.060 8.540 1.00 98.00 91 ARG A O 1
ATOM 749 N N . VAL A 1 92 ? -3.586 0.884 9.283 1.00 97.81 92 VAL A N 1
ATOM 750 C CA . VAL A 1 92 ? -3.986 -0.103 8.267 1.00 97.81 92 VAL A CA 1
ATOM 751 C C . VAL A 1 92 ? -4.061 0.560 6.888 1.00 97.81 92 VAL A C 1
ATOM 753 O O . VAL A 1 92 ? -3.551 -0.004 5.920 1.00 97.81 92 VAL A O 1
ATOM 756 N N . LEU A 1 93 ? -4.640 1.762 6.806 1.00 98.12 93 LEU A N 1
ATOM 757 C CA . LEU A 1 93 ? -4.710 2.540 5.567 1.00 98.12 93 LEU A CA 1
ATOM 758 C C . LEU A 1 93 ? -3.316 2.897 5.039 1.00 98.12 93 LEU A C 1
ATOM 760 O O . LEU A 1 93 ? -3.053 2.636 3.872 1.00 98.12 93 LEU A O 1
ATOM 764 N N . ASP A 1 94 ? -2.403 3.371 5.890 1.00 97.81 94 ASP A N 1
ATOM 765 C CA . ASP A 1 94 ? -1.031 3.713 5.488 1.00 97.81 94 ASP A CA 1
ATOM 766 C C . ASP A 1 94 ? -0.289 2.474 4.927 1.00 97.81 94 ASP A C 1
ATOM 768 O O . ASP A 1 94 ? 0.439 2.550 3.935 1.00 97.81 94 ASP A O 1
ATOM 772 N N . ARG A 1 95 ? -0.507 1.281 5.511 1.00 96.81 95 ARG A N 1
ATOM 773 C CA . ARG A 1 95 ? 0.039 0.018 4.972 1.00 96.81 95 ARG A CA 1
ATOM 774 C C . ARG A 1 95 ? -0.552 -0.340 3.609 1.00 96.81 95 ARG A C 1
ATOM 776 O O . ARG A 1 95 ? 0.174 -0.840 2.746 1.00 96.81 95 ARG A O 1
ATOM 783 N N . TRP A 1 96 ? -1.857 -0.144 3.427 1.00 97.75 96 TRP A N 1
ATOM 784 C CA . TRP A 1 96 ? -2.524 -0.396 2.149 1.00 97.75 96 TRP A CA 1
ATOM 785 C C . TRP A 1 96 ? -2.040 0.572 1.069 1.00 97.75 96 TRP A C 1
ATOM 787 O O . TRP A 1 96 ? -1.730 0.132 -0.037 1.00 97.75 96 TRP A O 1
ATOM 797 N N . GLU A 1 97 ? -1.907 1.853 1.411 1.00 97.12 97 GLU A N 1
ATOM 798 C CA . GLU A 1 97 ? -1.404 2.910 0.533 1.00 97.12 97 GLU A CA 1
ATOM 799 C C . GLU A 1 97 ? 0.022 2.599 0.074 1.00 97.12 97 GLU A C 1
ATOM 801 O O . GLU A 1 97 ? 0.274 2.520 -1.122 1.00 97.12 97 GLU A O 1
ATOM 806 N N . MET A 1 98 ? 0.917 2.237 0.994 1.00 95.75 98 MET A N 1
ATOM 807 C CA . MET A 1 98 ? 2.277 1.797 0.659 1.00 95.75 98 MET A CA 1
ATOM 808 C C . MET A 1 98 ? 2.301 0.588 -0.298 1.00 95.75 98 MET A C 1
ATOM 810 O O . MET A 1 98 ? 3.154 0.488 -1.185 1.00 95.75 98 MET A O 1
ATOM 814 N N . ALA A 1 99 ? 1.386 -0.373 -0.132 1.00 95.19 99 ALA A N 1
ATOM 815 C CA . ALA A 1 99 ? 1.284 -1.514 -1.043 1.00 95.19 99 ALA A CA 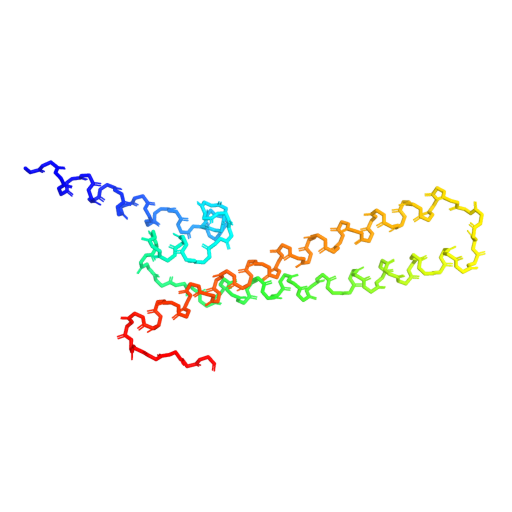1
ATOM 816 C C . ALA A 1 99 ? 0.762 -1.098 -2.430 1.00 95.19 99 ALA A C 1
ATOM 818 O O . ALA A 1 99 ? 1.238 -1.610 -3.447 1.00 95.19 99 ALA A O 1
ATOM 819 N N . TYR A 1 100 ? -0.184 -0.160 -2.470 1.00 96.12 100 TYR A N 1
ATOM 820 C CA . TYR A 1 100 ? -0.717 0.427 -3.695 1.00 96.12 100 TYR A CA 1
ATOM 821 C C . TYR A 1 100 ? 0.335 1.244 -4.455 1.00 96.12 100 TYR A C 1
ATOM 823 O O . TYR A 1 100 ? 0.527 1.031 -5.652 1.00 96.12 100 TYR A O 1
ATOM 831 N N . GLU A 1 101 ? 1.089 2.098 -3.765 1.00 95.50 101 GLU A N 1
ATOM 832 C CA . GLU A 1 101 ? 2.192 2.870 -4.341 1.00 95.50 101 GLU A CA 1
ATOM 833 C C . GLU A 1 101 ? 3.256 1.963 -4.957 1.00 95.50 101 GLU A C 1
ATOM 835 O O . GLU A 1 101 ? 3.708 2.209 -6.074 1.00 95.50 101 GLU A O 1
ATOM 840 N N . LYS A 1 102 ? 3.621 0.867 -4.280 1.00 94.19 102 LYS A N 1
ATOM 841 C CA . LYS A 1 102 ? 4.547 -0.134 -4.833 1.00 94.19 102 LYS A CA 1
ATOM 842 C C . LYS A 1 102 ? 3.994 -0.805 -6.086 1.00 94.19 102 LYS A C 1
ATOM 844 O O . LYS A 1 102 ? 4.738 -0.989 -7.048 1.00 94.19 102 LYS A O 1
ATOM 849 N N . GLU A 1 103 ? 2.711 -1.171 -6.095 1.00 95.00 103 GLU A N 1
ATOM 850 C CA . GLU A 1 103 ? 2.069 -1.743 -7.284 1.00 95.00 103 GLU A CA 1
ATOM 851 C C . GLU A 1 103 ? 2.160 -0.766 -8.466 1.00 95.00 103 GLU A C 1
ATOM 853 O O . GLU A 1 103 ? 2.624 -1.146 -9.545 1.00 95.00 103 GLU A O 1
ATOM 858 N N . ASN A 1 104 ? 1.786 0.496 -8.246 1.00 95.38 104 ASN A N 1
ATOM 859 C CA . ASN A 1 104 ? 1.822 1.543 -9.264 1.00 95.38 104 ASN A CA 1
ATOM 860 C C . ASN A 1 104 ? 3.240 1.860 -9.731 1.00 95.38 104 ASN A C 1
ATOM 862 O O . ASN A 1 104 ? 3.464 2.025 -10.926 1.00 95.38 104 ASN A O 1
ATOM 866 N N . PHE A 1 105 ? 4.208 1.887 -8.818 1.00 94.75 105 PHE A N 1
ATOM 867 C CA . PHE A 1 105 ? 5.614 2.098 -9.135 1.00 94.75 105 PHE A CA 1
ATOM 868 C C . PHE A 1 105 ? 6.138 1.045 -10.115 1.00 94.75 105 PHE A C 1
ATOM 870 O O . PHE A 1 105 ? 6.682 1.389 -11.165 1.00 94.75 105 PHE A O 1
ATOM 877 N N . TYR A 1 106 ? 5.934 -0.243 -9.820 1.00 93.12 106 TYR A N 1
ATOM 878 C CA . TYR A 1 106 ? 6.406 -1.318 -10.697 1.00 93.12 106 TYR A CA 1
ATOM 879 C C . TYR A 1 106 ? 5.663 -1.356 -12.032 1.00 93.12 106 TYR A C 1
ATOM 881 O O . TYR A 1 106 ? 6.287 -1.614 -13.063 1.00 93.12 106 TYR A O 1
ATOM 889 N N . ARG A 1 107 ? 4.352 -1.080 -12.033 1.00 93.19 107 ARG A N 1
ATOM 890 C CA . ARG A 1 107 ? 3.576 -0.934 -13.272 1.00 93.19 107 ARG A CA 1
ATOM 891 C C . ARG A 1 107 ? 4.097 0.225 -14.113 1.00 93.19 107 ARG A C 1
ATOM 893 O O . ARG A 1 107 ? 4.360 0.030 -15.291 1.00 93.19 107 ARG A O 1
ATOM 900 N N . GLY A 1 108 ? 4.314 1.386 -13.503 1.00 92.88 108 GLY A N 1
ATOM 901 C CA . GLY A 1 108 ? 4.810 2.580 -14.179 1.00 92.88 108 GLY A CA 1
ATOM 902 C C . GLY A 1 108 ? 6.164 2.351 -14.844 1.00 92.88 108 GLY A C 1
ATOM 903 O O . GLY A 1 108 ? 6.320 2.648 -16.022 1.00 92.88 108 GLY A O 1
ATOM 904 N N . ILE A 1 109 ? 7.127 1.745 -14.139 1.00 92.38 109 ILE A N 1
ATOM 905 C CA . ILE A 1 109 ? 8.434 1.426 -14.741 1.00 92.38 109 ILE A CA 1
ATOM 906 C C . ILE A 1 109 ? 8.273 0.451 -15.905 1.00 92.38 109 ILE A C 1
ATOM 908 O O . ILE A 1 109 ? 8.898 0.632 -16.945 1.00 92.38 109 ILE A O 1
ATOM 912 N N . ARG A 1 110 ? 7.439 -0.581 -15.745 1.00 90.75 110 ARG A N 1
ATOM 913 C CA . ARG A 1 110 ? 7.197 -1.557 -16.809 1.00 90.75 110 ARG A CA 1
ATOM 914 C C . ARG A 1 110 ? 6.651 -0.885 -18.070 1.00 90.75 110 ARG A C 1
ATOM 916 O O . ARG A 1 110 ? 7.167 -1.159 -19.145 1.00 90.75 110 ARG A O 1
ATOM 923 N N . VAL A 1 111 ? 5.682 0.014 -17.926 1.00 91.75 111 VAL A N 1
ATOM 924 C CA . VAL A 1 111 ? 5.108 0.782 -19.042 1.00 91.75 111 VAL A CA 1
ATOM 925 C C . VAL A 1 111 ? 6.175 1.628 -19.725 1.00 91.75 111 VAL A C 1
ATOM 927 O O . VAL A 1 111 ? 6.297 1.583 -20.942 1.00 91.75 111 VAL A O 1
ATOM 930 N N . LEU A 1 112 ? 6.996 2.348 -18.956 1.00 91.12 112 LEU A N 1
ATOM 931 C CA . LEU A 1 112 ? 8.080 3.164 -19.513 1.00 91.12 112 LEU A CA 1
ATOM 932 C C . LEU A 1 112 ? 9.107 2.316 -20.284 1.00 91.12 112 LEU A C 1
ATOM 934 O O . LEU A 1 112 ? 9.551 2.712 -21.358 1.00 91.12 112 LEU A O 1
ATOM 938 N N . LEU A 1 113 ? 9.452 1.129 -19.775 1.00 89.00 113 LEU A N 1
ATOM 939 C CA . LEU A 1 113 ? 10.353 0.194 -20.457 1.00 89.00 113 LEU A CA 1
ATOM 940 C C . LEU A 1 113 ? 9.733 -0.419 -21.720 1.00 89.00 113 LEU A C 1
ATOM 942 O O . LEU A 1 113 ? 10.452 -0.661 -22.684 1.00 89.00 113 LEU A O 1
ATOM 9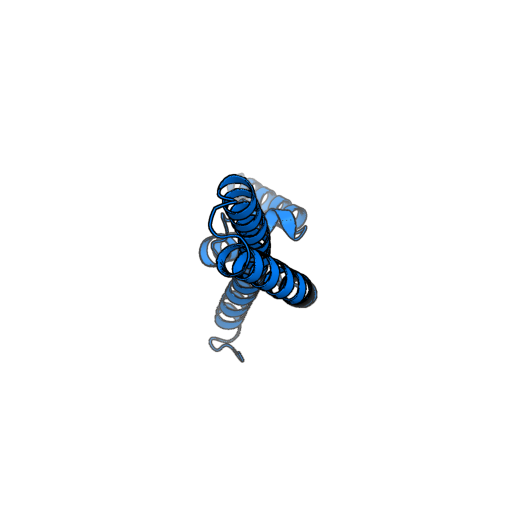46 N N . GLU A 1 114 ? 8.428 -0.696 -21.722 1.00 88.69 114 GLU A N 1
ATOM 947 C CA . GLU A 1 114 ? 7.701 -1.171 -22.907 1.00 88.69 114 GLU A CA 1
ATOM 948 C C . GLU A 1 114 ? 7.644 -0.080 -23.984 1.00 88.69 114 GLU A C 1
ATOM 950 O O . GLU A 1 114 ? 8.007 -0.337 -25.129 1.00 88.69 114 GLU A O 1
ATOM 955 N N . LEU A 1 115 ? 7.310 1.159 -23.603 1.00 89.81 115 LEU A N 1
ATOM 956 C CA . LEU A 1 115 ? 7.320 2.312 -24.508 1.00 89.81 115 LEU A CA 1
ATOM 957 C C . LEU A 1 115 ? 8.703 2.554 -25.122 1.00 89.81 115 LEU A C 1
ATOM 959 O O . LEU A 1 115 ? 8.797 2.852 -26.307 1.00 89.81 115 LEU A O 1
ATOM 963 N N . GLN A 1 116 ? 9.781 2.386 -24.350 1.00 87.81 116 GLN A N 1
ATOM 964 C CA . GLN A 1 116 ? 11.144 2.513 -24.872 1.00 87.81 116 GLN A CA 1
ATOM 965 C C . GLN A 1 116 ? 11.483 1.446 -25.931 1.00 87.81 116 GLN A C 1
ATOM 967 O O . GLN A 1 116 ? 12.315 1.705 -26.797 1.00 87.81 116 GLN A O 1
ATOM 972 N N . ARG A 1 117 ? 10.895 0.246 -25.848 1.00 85.62 117 ARG A N 1
ATOM 973 C CA . ARG A 1 117 ? 11.196 -0.871 -26.762 1.00 85.62 117 ARG A CA 1
ATOM 974 C C . ARG A 1 117 ? 10.363 -0.827 -28.031 1.00 85.62 117 ARG A C 1
ATOM 976 O O . ARG A 1 117 ? 10.921 -0.924 -29.116 1.00 85.62 117 ARG A O 1
ATOM 983 N N . ASP A 1 118 ? 9.055 -0.664 -27.866 1.00 83.12 118 ASP A N 1
ATOM 984 C CA . ASP A 1 118 ? 8.082 -0.920 -28.928 1.00 83.12 118 ASP A CA 1
ATOM 985 C C . ASP A 1 118 ? 7.327 0.355 -29.348 1.00 83.12 118 ASP A C 1
ATOM 987 O O . ASP A 1 118 ? 6.456 0.305 -30.213 1.00 83.12 118 ASP A O 1
ATOM 991 N N . GLY A 1 119 ? 7.597 1.503 -28.709 1.00 72.94 119 GLY A N 1
ATOM 992 C CA . GLY A 1 119 ? 6.893 2.773 -28.936 1.00 72.94 119 GLY A CA 1
ATOM 993 C C . GLY A 1 119 ? 5.441 2.807 -28.433 1.00 72.94 119 GLY A C 1
ATOM 994 O O . GLY A 1 119 ? 4.865 3.885 -28.314 1.00 72.94 119 GLY A O 1
ATOM 995 N N . MET A 1 120 ? 4.852 1.653 -28.099 1.00 64.56 120 MET A N 1
ATOM 996 C CA . MET A 1 120 ? 3.464 1.470 -27.657 1.00 64.56 120 MET A CA 1
ATOM 997 C C . MET A 1 120 ? 3.408 0.473 -26.489 1.00 64.56 120 MET A C 1
ATOM 999 O O . MET A 1 120 ? 4.082 -0.554 -26.512 1.00 64.56 120 MET A O 1
ATOM 1003 N N . SER A 1 121 ? 2.584 0.744 -25.471 1.00 68.88 121 SER A N 1
ATOM 1004 C CA . SER A 1 121 ? 2.360 -0.176 -24.342 1.00 68.88 121 SER A CA 1
ATOM 1005 C C . SER A 1 121 ? 1.028 -0.918 -24.500 1.00 68.88 121 SER A C 1
ATOM 1007 O O . SER A 1 121 ? 0.038 -0.327 -24.923 1.00 68.88 121 SER A O 1
ATOM 1009 N N . ARG A 1 122 ? 0.997 -2.214 -24.153 1.00 65.31 122 ARG A N 1
ATOM 1010 C CA . ARG A 1 122 ? -0.199 -3.085 -24.236 1.00 65.31 122 ARG A CA 1
ATOM 1011 C C . ARG A 1 122 ? -0.959 -3.181 -22.904 1.00 65.31 122 ARG A C 1
ATOM 1013 O O . ARG A 1 122 ? -1.368 -4.277 -22.522 1.00 65.31 122 ARG A O 1
ATOM 1020 N N . LEU A 1 123 ? -1.040 -2.072 -22.167 1.00 58.88 123 LEU A N 1
ATOM 1021 C CA . LEU A 1 123 ? -1.714 -2.002 -20.863 1.00 58.88 123 LEU A CA 1
ATOM 1022 C C . LEU A 1 123 ? -3.152 -2.529 -20.893 1.00 58.88 123 LEU A C 1
ATOM 1024 O O . LEU A 1 123 ? -3.885 -2.185 -21.844 1.00 58.88 123 LEU A O 1
#

Foldseek 3Di:
DVVVVVVVVLVVVLVVQPPLVRLCVVQVLDLVSSLVSHQDALDPVQLVVLVVQLVVLVVVLVVLVVLLVCCCPVPVVVVVVNVVSVVSSVVSVVSNVVSVSSNVSSVSNNQVNCCVPPVDDPD